Protein AF-A0A3B9UY15-F1 (afdb_monomer)

Sequence (68 aa):
MKIYVVKILDISESELNKLTRYIDAEKKYKINKFINKKDKIRSLISEILIRNIIFENLKINNRDIIFE

pLDDT: mean 90.01, std 3.83, range [74.12, 96.0]

Mean predicted aligned error: 3.47 Å

Foldseek 3Di:
DDDDDDDDDDDDPVRLVVLLVLADPVLSVVLVPDPDPVVSSVSSVVLVVVLVVCCVPPVQHSVRDDDD

Nearest PDB structures (foldseek):
  1qr0-assembly1_A  TM=8.812E-01  e=2.687E-02  Bacillus subtilis
  2cg5-assembly1_A  TM=8.890E-01  e=7.848E-02  Homo sapiens
  2c43-assembly1_A  TM=8.846E-01  e=1.220E-01  Homo sapiens
  2byd-assembly1_A  TM=8.854E-01  e=1.300E-01  Homo sapiens

Structure (mmCIF, N/CA/C/O backbone):
data_AF-A0A3B9UY15-F1
#
_entry.id   AF-A0A3B9UY15-F1
#
loop_
_atom_site.group_PDB
_atom_site.id
_atom_site.type_symbol
_atom_site.label_atom_id
_atom_site.label_alt_id
_atom_site.label_comp_id
_atom_site.label_asym_id
_atom_site.label_entity_id
_atom_site.label_seq_id
_atom_site.pdbx_PDB_ins_code
_atom_site.Cartn_x
_atom_site.Cartn_y
_atom_site.Cartn_z
_atom_site.occupancy
_atom_site.B_iso_or_equiv
_atom_site.auth_seq_id
_atom_site.auth_comp_id
_atom_site.auth_asym_id
_atom_site.auth_atom_id
_atom_site.pdbx_PDB_model_num
ATOM 1 N N . MET A 1 1 ? -17.609 -12.465 5.545 1.00 90.12 1 MET A N 1
ATOM 2 C CA . MET A 1 1 ? -16.287 -12.394 4.879 1.00 90.12 1 MET A CA 1
ATOM 3 C C . MET A 1 1 ? -16.415 -11.500 3.652 1.00 90.12 1 MET A C 1
ATOM 5 O O . MET A 1 1 ? -17.393 -11.657 2.935 1.00 90.12 1 MET A O 1
ATOM 9 N N . LYS A 1 2 ? -15.501 -10.543 3.439 1.00 93.00 2 LYS A N 1
ATOM 10 C CA . LYS A 1 2 ? -15.479 -9.682 2.241 1.00 93.00 2 LYS A CA 1
ATOM 11 C C . LYS A 1 2 ? -14.198 -9.971 1.457 1.00 93.00 2 LYS A C 1
ATOM 13 O O . LYS A 1 2 ? -13.140 -10.070 2.070 1.00 93.00 2 LYS A O 1
ATOM 18 N N . ILE A 1 3 ? -14.301 -10.110 0.137 1.00 94.69 3 ILE A N 1
ATOM 19 C CA . ILE A 1 3 ? -13.159 -10.325 -0.760 1.00 94.69 3 ILE A CA 1
ATOM 20 C C . ILE A 1 3 ? -13.060 -9.108 -1.674 1.00 94.69 3 ILE A C 1
ATOM 22 O O . ILE A 1 3 ? -14.050 -8.717 -2.288 1.00 94.69 3 ILE A O 1
ATOM 26 N N . TYR A 1 4 ? -11.869 -8.522 -1.753 1.00 94.50 4 TYR A N 1
ATOM 27 C CA . TYR A 1 4 ? -11.586 -7.376 -2.609 1.00 94.50 4 TYR A CA 1
ATOM 28 C C . TYR A 1 4 ? -10.582 -7.791 -3.680 1.00 94.50 4 TYR A C 1
ATOM 30 O O . TYR A 1 4 ? -9.581 -8.440 -3.381 1.00 94.50 4 TYR A O 1
ATOM 38 N N . VAL A 1 5 ? -10.854 -7.413 -4.927 1.00 93.44 5 VAL A N 1
ATOM 39 C CA . VAL A 1 5 ? -9.998 -7.694 -6.082 1.00 93.44 5 VAL A CA 1
ATOM 40 C C . VAL A 1 5 ? -9.749 -6.386 -6.812 1.00 93.44 5 VAL A C 1
ATOM 42 O O . VAL A 1 5 ? -10.666 -5.586 -6.986 1.00 93.44 5 VAL A O 1
ATOM 45 N N . VAL A 1 6 ? -8.514 -6.176 -7.258 1.00 91.38 6 VAL A N 1
ATOM 46 C CA . VAL A 1 6 ? -8.145 -5.001 -8.043 1.00 91.38 6 VAL A CA 1
ATOM 47 C C . VAL A 1 6 ? -7.530 -5.443 -9.364 1.00 91.38 6 VAL A C 1
ATOM 49 O O . VAL A 1 6 ? -6.639 -6.294 -9.408 1.00 91.38 6 VAL A O 1
ATOM 52 N N . LYS A 1 7 ? -8.013 -4.867 -10.464 1.00 92.00 7 LYS A N 1
ATOM 53 C CA . LYS A 1 7 ? -7.389 -5.048 -11.772 1.00 92.00 7 LYS A CA 1
ATOM 54 C C . LYS A 1 7 ? -6.217 -4.080 -11.874 1.00 92.00 7 LYS A C 1
ATOM 56 O O . LYS A 1 7 ? -6.417 -2.871 -11.932 1.00 92.00 7 LYS A O 1
ATOM 61 N N . ILE A 1 8 ? -5.002 -4.613 -11.895 1.00 87.19 8 ILE A N 1
ATOM 62 C CA . ILE A 1 8 ? -3.794 -3.801 -12.043 1.00 87.19 8 ILE A CA 1
ATOM 63 C C . ILE A 1 8 ? -3.601 -3.487 -13.524 1.00 87.19 8 ILE A C 1
ATOM 65 O O . ILE A 1 8 ? -3.365 -4.385 -14.333 1.00 87.19 8 ILE A O 1
ATOM 69 N N . LEU A 1 9 ? -3.730 -2.209 -13.868 1.00 81.88 9 LEU A N 1
ATOM 70 C CA . LEU A 1 9 ? -3.362 -1.674 -15.176 1.00 81.88 9 LEU A CA 1
ATOM 71 C C . LEU A 1 9 ? -1.877 -1.292 -15.171 1.00 81.88 9 LEU A C 1
ATOM 73 O O . LEU A 1 9 ? -1.265 -1.206 -14.106 1.00 81.88 9 LEU A O 1
ATOM 77 N N . ASP A 1 10 ? -1.280 -1.091 -16.345 1.00 83.44 10 ASP A N 1
ATOM 78 C CA . ASP A 1 10 ? 0.088 -0.576 -16.399 1.00 83.44 10 ASP A CA 1
ATOM 79 C C . ASP A 1 10 ? 0.080 0.886 -15.941 1.00 83.44 10 ASP A C 1
ATOM 81 O O . ASP A 1 10 ? -0.583 1.733 -16.535 1.00 83.44 10 ASP A O 1
ATOM 85 N N . ILE A 1 11 ? 0.765 1.150 -14.831 1.00 87.31 11 ILE A N 1
ATOM 86 C CA . ILE A 1 11 ? 0.832 2.463 -14.190 1.00 87.31 11 ILE A CA 1
ATOM 87 C C . ILE A 1 11 ? 2.167 3.093 -14.578 1.00 87.31 11 ILE A C 1
ATOM 89 O O . ILE A 1 11 ? 3.209 2.428 -14.539 1.00 87.31 11 ILE A O 1
ATOM 93 N N . SER A 1 12 ? 2.177 4.371 -14.948 1.00 88.81 12 SER A N 1
ATOM 94 C CA . SER A 1 12 ? 3.433 5.071 -15.230 1.00 88.81 12 SER A CA 1
ATOM 95 C C . SER A 1 12 ? 4.284 5.224 -13.962 1.00 88.81 12 SER A C 1
ATOM 97 O O . SER A 1 12 ? 3.770 5.260 -12.844 1.00 88.81 12 SER A O 1
ATOM 99 N N . GLU A 1 13 ? 5.603 5.372 -14.109 1.00 84.88 13 GLU A N 1
ATOM 100 C CA . GLU A 1 13 ? 6.493 5.612 -12.958 1.00 84.88 13 GLU A CA 1
ATOM 101 C C . GLU A 1 13 ? 6.097 6.897 -12.201 1.00 84.88 13 GLU A C 1
ATOM 103 O O . GLU A 1 13 ? 6.204 6.979 -10.978 1.00 84.88 13 GLU A O 1
ATOM 108 N N . SER A 1 14 ? 5.581 7.902 -12.920 1.00 88.62 14 SER A N 1
ATOM 109 C CA . SER A 1 14 ? 5.147 9.168 -12.323 1.00 88.62 14 SER A CA 1
ATOM 110 C C . SER A 1 14 ? 3.914 9.005 -11.428 1.00 88.62 14 SER A C 1
ATOM 112 O O . SER A 1 14 ? 3.873 9.545 -10.322 1.00 88.62 14 SER A O 1
ATOM 114 N N . GLU A 1 15 ? 2.927 8.225 -11.868 1.00 89.56 15 GLU A N 1
ATOM 115 C CA . GLU A 1 15 ? 1.746 7.878 -11.078 1.00 89.56 15 GLU A CA 1
ATOM 116 C C . GLU A 1 15 ? 2.122 6.998 -9.892 1.00 89.56 15 GLU A C 1
ATOM 118 O O . GLU A 1 15 ? 1.673 7.250 -8.775 1.00 89.56 15 GLU A O 1
ATOM 123 N N . LEU A 1 16 ? 3.016 6.030 -10.103 1.00 87.50 16 LEU A N 1
ATOM 124 C CA . LEU A 1 16 ? 3.548 5.200 -9.031 1.00 87.50 16 LEU A CA 1
ATOM 125 C C . LEU A 1 16 ? 4.183 6.066 -7.934 1.00 87.50 16 LEU A C 1
ATOM 127 O O . LEU A 1 16 ? 3.860 5.916 -6.757 1.00 87.50 16 LEU A O 1
ATOM 131 N N . ASN A 1 17 ? 5.019 7.036 -8.313 1.00 86.25 17 ASN A N 1
ATOM 132 C CA . ASN A 1 17 ? 5.651 7.960 -7.374 1.00 86.25 17 ASN A CA 1
ATOM 133 C C . ASN A 1 17 ? 4.628 8.807 -6.603 1.00 86.25 17 ASN A C 1
ATOM 135 O O . ASN A 1 17 ? 4.810 9.026 -5.403 1.00 86.25 17 ASN A O 1
ATOM 139 N N . LYS A 1 18 ? 3.532 9.243 -7.240 1.00 89.88 18 LYS A N 1
ATOM 140 C CA . LYS A 1 18 ? 2.425 9.919 -6.538 1.00 89.88 18 LYS A CA 1
ATOM 141 C C . LYS A 1 18 ? 1.777 8.991 -5.510 1.00 89.88 18 LYS A C 1
ATOM 143 O O . LYS A 1 18 ? 1.562 9.407 -4.376 1.00 89.88 18 LYS A O 1
ATOM 148 N N . LEU A 1 19 ? 1.535 7.734 -5.880 1.00 88.75 19 LEU A N 1
ATOM 149 C CA . LEU A 1 19 ? 0.922 6.732 -5.009 1.00 88.75 19 LEU A CA 1
ATOM 150 C C . LEU A 1 19 ? 1.813 6.356 -3.813 1.00 88.75 19 LEU A C 1
ATOM 152 O O . LEU A 1 19 ? 1.301 6.110 -2.724 1.00 88.75 19 LEU A O 1
ATOM 156 N N . THR A 1 20 ? 3.144 6.408 -3.949 1.00 87.62 20 THR A N 1
ATOM 157 C CA . THR A 1 20 ? 4.056 6.177 -2.806 1.00 87.62 20 THR A CA 1
ATOM 158 C C . THR A 1 20 ? 3.948 7.218 -1.685 1.00 87.62 20 THR A C 1
ATOM 160 O O . THR A 1 20 ? 4.564 7.043 -0.639 1.00 87.62 20 THR A O 1
ATOM 163 N N . ARG A 1 21 ? 3.185 8.305 -1.867 1.00 85.62 21 ARG A N 1
ATOM 164 C CA . ARG A 1 21 ? 2.922 9.297 -0.809 1.00 85.62 21 ARG A CA 1
ATOM 165 C C . ARG A 1 21 ? 1.895 8.825 0.224 1.00 85.62 21 ARG A C 1
ATOM 167 O O . ARG A 1 21 ? 1.796 9.439 1.277 1.00 85.62 21 ARG A O 1
ATOM 174 N N . TYR A 1 22 ? 1.143 7.765 -0.072 1.00 84.62 22 TYR A N 1
ATOM 175 C CA . TYR A 1 22 ? 0.104 7.223 0.814 1.00 84.62 22 TYR A CA 1
ATOM 176 C C . TYR A 1 22 ? 0.604 6.112 1.747 1.00 84.62 22 TYR A C 1
ATOM 178 O O . TYR A 1 22 ? -0.193 5.502 2.456 1.00 84.62 22 TYR A O 1
ATOM 186 N N . ILE A 1 23 ? 1.907 5.832 1.730 1.00 86.56 23 ILE A N 1
ATOM 187 C CA . ILE A 1 23 ? 2.545 4.777 2.519 1.00 86.56 23 ILE A CA 1
ATOM 188 C C . ILE A 1 23 ? 3.691 5.369 3.341 1.00 86.56 23 ILE A C 1
ATOM 190 O O . ILE A 1 23 ? 4.226 6.428 3.004 1.00 86.56 23 ILE A O 1
ATOM 194 N N . ASP A 1 24 ? 4.071 4.679 4.410 1.00 86.50 24 ASP A N 1
ATOM 195 C CA . ASP A 1 24 ? 5.194 5.081 5.252 1.00 86.50 24 ASP A CA 1
ATOM 196 C C . ASP A 1 24 ? 6.559 4.930 4.547 1.00 86.50 24 ASP A C 1
ATOM 198 O O . ASP A 1 24 ? 6.709 4.324 3.477 1.00 86.50 24 ASP A O 1
ATOM 202 N N . ALA A 1 25 ? 7.580 5.542 5.151 1.00 86.25 25 ALA A N 1
ATOM 203 C CA . ALA A 1 25 ? 8.933 5.566 4.607 1.00 86.25 25 ALA A CA 1
ATOM 204 C C . A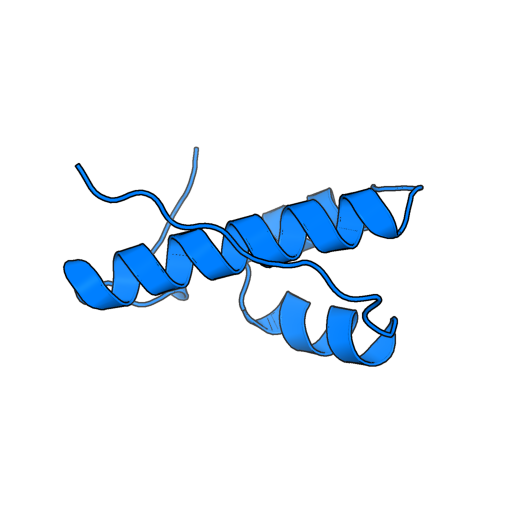LA A 1 25 ? 9.556 4.163 4.512 1.00 86.25 25 ALA A C 1
ATOM 206 O O . ALA A 1 25 ? 10.280 3.879 3.554 1.00 86.25 25 ALA A O 1
ATOM 207 N N . GLU A 1 26 ? 9.252 3.278 5.463 1.00 87.38 26 GLU A N 1
ATOM 208 C CA . GLU A 1 26 ? 9.770 1.912 5.481 1.00 87.38 26 GLU A CA 1
ATOM 209 C C . GLU A 1 26 ? 9.210 1.095 4.313 1.00 87.38 26 GLU A C 1
ATOM 211 O O . GLU A 1 26 ? 9.957 0.467 3.553 1.00 87.38 26 GLU A O 1
ATOM 216 N N . LYS A 1 27 ? 7.894 1.150 4.099 1.00 87.38 27 LYS A N 1
ATOM 217 C CA . LYS A 1 27 ? 7.240 0.475 2.984 1.00 87.38 27 LYS A CA 1
ATOM 218 C C . LYS A 1 27 ? 7.697 1.053 1.657 1.00 87.38 27 LYS A C 1
ATOM 220 O O . LYS A 1 27 ? 7.974 0.293 0.728 1.00 87.38 27 LYS A O 1
ATOM 225 N N . LYS A 1 28 ? 7.851 2.376 1.568 1.00 89.69 28 LYS A N 1
ATOM 226 C CA . LYS A 1 28 ? 8.413 3.032 0.382 1.00 89.69 28 LYS A CA 1
ATOM 227 C C . LYS A 1 28 ? 9.819 2.517 0.074 1.00 89.69 28 LYS A C 1
ATOM 229 O O . LYS A 1 28 ? 10.117 2.223 -1.084 1.00 89.69 28 LYS A O 1
ATOM 234 N N . TYR A 1 29 ? 10.660 2.347 1.092 1.00 90.00 29 TYR A N 1
ATOM 235 C CA . TYR A 1 29 ? 11.991 1.765 0.945 1.00 90.00 29 TYR A CA 1
ATOM 236 C C . TYR A 1 29 ? 11.937 0.307 0.463 1.00 90.00 29 TYR A C 1
ATOM 238 O O . TYR A 1 29 ? 12.614 -0.028 -0.509 1.00 90.00 29 TYR A O 1
ATOM 246 N N . LYS A 1 30 ? 11.086 -0.543 1.060 1.00 89.81 30 LYS A N 1
ATOM 247 C CA . LYS A 1 30 ? 1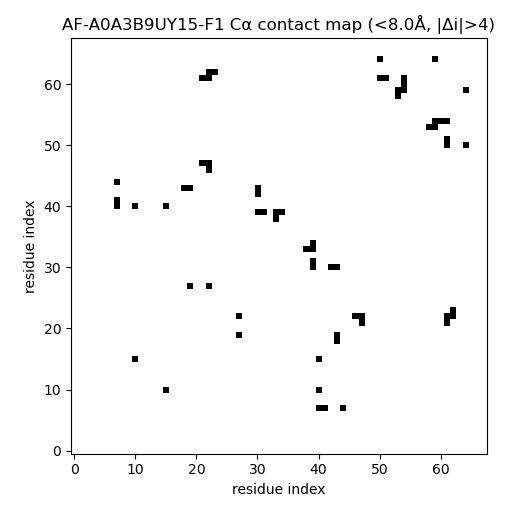0.878 -1.937 0.615 1.00 89.81 30 LYS A CA 1
ATOM 248 C C . LYS A 1 30 ? 10.411 -2.001 -0.844 1.00 89.81 30 LYS 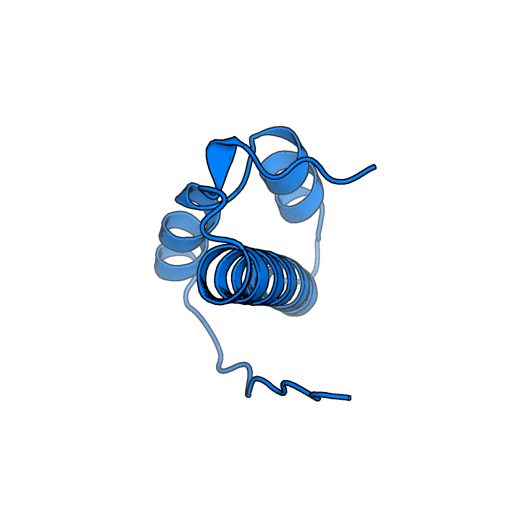A C 1
ATOM 250 O O . LYS A 1 30 ? 10.957 -2.770 -1.626 1.00 89.81 30 LYS A O 1
ATOM 255 N N . ILE A 1 31 ? 9.455 -1.155 -1.234 1.00 89.56 31 ILE A N 1
ATOM 256 C CA . ILE A 1 31 ? 8.916 -1.115 -2.600 1.00 89.56 31 ILE A CA 1
ATOM 257 C C . ILE A 1 31 ? 9.984 -0.682 -3.612 1.00 89.56 31 ILE A C 1
ATOM 259 O O . ILE A 1 31 ? 10.079 -1.251 -4.696 1.00 89.56 31 ILE A O 1
ATOM 263 N N . ASN A 1 32 ? 10.837 0.279 -3.262 1.00 87.75 32 ASN A N 1
ATOM 264 C CA . ASN A 1 32 ? 11.913 0.724 -4.147 1.00 87.75 32 ASN A CA 1
ATOM 265 C C . ASN A 1 32 ? 13.018 -0.323 -4.368 1.00 87.75 32 ASN A C 1
ATOM 267 O O . ASN A 1 32 ? 13.798 -0.163 -5.301 1.00 87.75 32 ASN A O 1
ATOM 271 N N . LYS A 1 33 ? 13.075 -1.399 -3.569 1.00 92.06 33 LYS A N 1
ATOM 272 C CA . LYS A 1 33 ? 13.995 -2.526 -3.799 1.00 92.06 33 LYS A CA 1
ATOM 273 C C . LYS A 1 33 ? 13.526 -3.496 -4.882 1.00 92.06 33 LYS A C 1
ATOM 275 O O . LYS A 1 33 ? 14.323 -4.319 -5.328 1.00 92.06 33 LYS A O 1
ATOM 280 N N . PHE A 1 34 ? 12.260 -3.444 -5.302 1.00 91.44 34 PHE A N 1
ATOM 281 C CA . PHE A 1 34 ? 11.789 -4.319 -6.372 1.00 91.44 34 PHE A CA 1
ATOM 282 C C . PHE A 1 34 ? 12.455 -3.949 -7.699 1.00 91.44 34 PHE A C 1
ATOM 284 O O . PHE A 1 34 ? 12.274 -2.845 -8.207 1.00 91.44 34 PHE A O 1
ATOM 291 N N . ILE A 1 35 ? 13.170 -4.911 -8.286 1.00 90.50 35 ILE A N 1
ATOM 292 C CA . ILE A 1 35 ? 13.756 -4.791 -9.630 1.00 90.50 35 ILE A CA 1
ATOM 293 C C . ILE A 1 35 ? 12.645 -4.801 -10.690 1.00 90.50 35 ILE A C 1
ATOM 295 O O . ILE A 1 35 ? 12.687 -4.067 -11.673 1.00 90.50 35 ILE A O 1
ATOM 299 N N . ASN A 1 36 ? 11.615 -5.624 -10.482 1.00 91.31 36 ASN A N 1
ATOM 300 C CA . ASN A 1 36 ? 10.504 -5.755 -11.411 1.00 91.31 36 ASN A CA 1
ATOM 301 C C . ASN A 1 36 ? 9.412 -4.713 -11.128 1.00 91.31 36 ASN A C 1
ATOM 303 O O . ASN A 1 36 ? 8.757 -4.739 -10.080 1.00 91.31 36 ASN A O 1
ATOM 307 N N . LYS A 1 37 ? 9.143 -3.845 -12.112 1.00 88.94 37 LYS A N 1
ATOM 308 C CA . LYS A 1 37 ? 8.088 -2.820 -12.051 1.00 88.94 37 LYS A CA 1
ATOM 309 C C . LYS A 1 37 ? 6.716 -3.404 -11.692 1.00 88.94 37 LYS A C 1
ATOM 311 O O . LYS A 1 37 ? 5.976 -2.801 -10.918 1.00 88.94 37 LYS A O 1
ATOM 316 N N . LYS A 1 38 ? 6.369 -4.594 -12.200 1.00 91.06 38 LYS A N 1
ATOM 317 C CA . LYS A 1 38 ? 5.074 -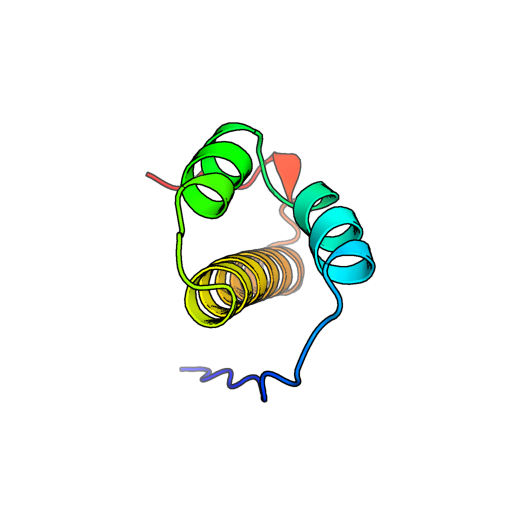5.235 -11.902 1.00 91.06 38 LYS A CA 1
ATOM 318 C C . LYS A 1 38 ? 4.946 -5.630 -10.433 1.00 91.06 38 LYS A C 1
ATOM 320 O O . LYS A 1 38 ? 3.846 -5.573 -9.890 1.00 91.06 38 LYS A O 1
ATOM 325 N N . ASP A 1 39 ? 6.043 -6.016 -9.790 1.00 91.56 39 ASP A N 1
ATOM 326 C CA . ASP A 1 39 ? 6.052 -6.387 -8.368 1.00 91.56 39 ASP A CA 1
ATOM 327 C C . ASP A 1 39 ? 5.987 -5.145 -7.485 1.00 91.56 39 ASP A C 1
ATOM 329 O O . ASP A 1 39 ? 5.251 -5.115 -6.496 1.00 91.56 39 ASP A O 1
ATOM 333 N N . LYS A 1 40 ? 6.660 -4.076 -7.926 1.00 91.44 40 LYS A N 1
ATOM 334 C CA . LYS A 1 40 ? 6.564 -2.741 -7.337 1.00 91.44 40 LYS A CA 1
ATOM 335 C C . LYS A 1 40 ? 5.116 -2.234 -7.335 1.00 91.44 40 LYS A C 1
ATOM 337 O O . LYS A 1 40 ? 4.601 -1.865 -6.281 1.00 91.44 40 LYS A O 1
ATOM 342 N N . ILE A 1 41 ? 4.439 -2.283 -8.490 1.00 92.00 41 ILE A N 1
ATOM 343 C CA . ILE A 1 41 ? 3.024 -1.895 -8.628 1.00 92.00 41 ILE A CA 1
ATOM 344 C C . ILE A 1 41 ? 2.135 -2.781 -7.751 1.00 92.00 41 ILE A C 1
ATOM 346 O O . ILE A 1 41 ? 1.330 -2.260 -6.981 1.00 92.00 41 ILE A O 1
ATOM 350 N N . ARG A 1 42 ? 2.290 -4.111 -7.830 1.00 92.38 42 ARG A N 1
ATOM 351 C CA . ARG A 1 42 ? 1.495 -5.060 -7.036 1.00 92.38 42 ARG A CA 1
ATOM 352 C C . ARG A 1 42 ? 1.597 -4.780 -5.542 1.00 92.38 42 ARG A C 1
ATOM 354 O O . ARG A 1 42 ? 0.563 -4.669 -4.888 1.00 92.38 42 ARG A O 1
ATOM 361 N N . SER A 1 43 ? 2.807 -4.608 -5.017 1.00 92.31 43 SER A N 1
ATOM 362 C CA . SER A 1 43 ? 3.005 -4.313 -3.594 1.00 92.31 43 SER A CA 1
ATOM 363 C C . SER A 1 43 ? 2.379 -2.984 -3.184 1.00 92.31 43 SER A C 1
ATOM 365 O O . SER A 1 43 ? 1.711 -2.920 -2.155 1.00 92.31 43 SER A O 1
ATOM 367 N N . LEU A 1 44 ? 2.550 -1.935 -3.994 1.00 92.62 44 LEU A N 1
ATOM 368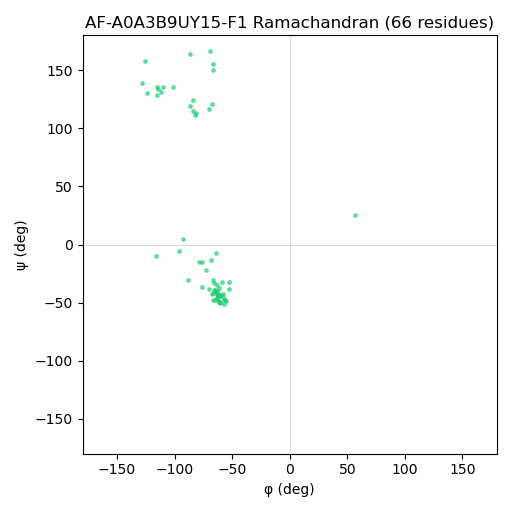 C CA . LEU A 1 44 ? 2.009 -0.612 -3.687 1.00 92.62 44 LEU A CA 1
ATOM 369 C C . LEU A 1 44 ? 0.478 -0.596 -3.681 1.00 92.62 44 LEU A C 1
ATOM 371 O O . LEU A 1 44 ? -0.133 -0.078 -2.751 1.00 92.62 44 LE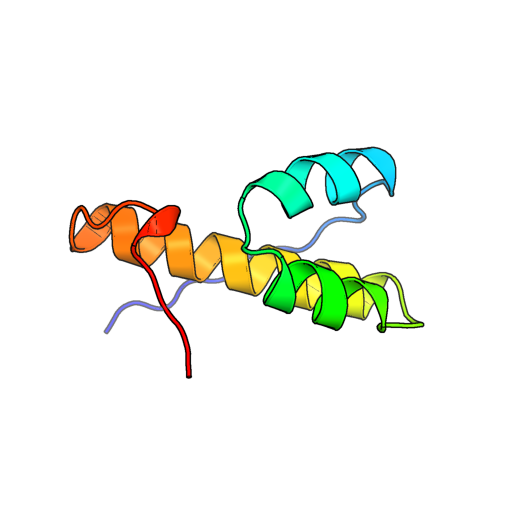U A O 1
ATOM 375 N N . ILE A 1 45 ? -0.148 -1.172 -4.707 1.00 92.75 45 ILE A N 1
ATOM 376 C CA . ILE A 1 45 ? -1.608 -1.191 -4.817 1.00 92.75 45 ILE A CA 1
ATOM 377 C C . ILE A 1 45 ? -2.225 -2.037 -3.701 1.00 92.75 45 ILE A C 1
ATOM 379 O O . ILE A 1 45 ? -3.235 -1.631 -3.132 1.00 92.75 45 ILE A O 1
ATOM 383 N N . SER A 1 46 ? -1.608 -3.170 -3.353 1.00 92.25 46 SER A N 1
ATOM 384 C CA . SER A 1 46 ? -2.072 -4.019 -2.246 1.00 92.25 46 SER A CA 1
ATOM 385 C C . SER A 1 46 ? -2.061 -3.264 -0.917 1.00 92.25 46 SER A C 1
ATOM 387 O O . SER A 1 46 ? -3.035 -3.303 -0.171 1.00 92.25 46 SER A O 1
ATOM 389 N N . GLU A 1 47 ? -0.981 -2.527 -0.652 1.00 92.56 47 GLU A N 1
ATOM 390 C CA . GLU A 1 47 ? -0.834 -1.706 0.548 1.00 92.56 47 GLU A CA 1
ATOM 391 C C . GLU A 1 47 ? -1.924 -0.626 0.635 1.00 92.56 47 GLU A C 1
ATOM 393 O O . GLU A 1 47 ? -2.612 -0.504 1.648 1.00 92.56 47 GLU A O 1
ATOM 398 N N . ILE A 1 48 ? -2.120 0.129 -0.450 1.00 92.38 48 ILE A N 1
ATOM 399 C CA . ILE A 1 48 ? -3.127 1.197 -0.518 1.00 92.38 48 ILE A CA 1
ATOM 400 C C . ILE A 1 48 ? -4.540 0.624 -0.371 1.00 92.38 48 ILE A C 1
ATOM 402 O O . ILE A 1 48 ? -5.369 1.208 0.325 1.00 92.38 48 ILE A O 1
ATOM 406 N N . LEU A 1 49 ? -4.816 -0.526 -0.992 1.00 94.00 49 LEU A N 1
ATOM 407 C CA . LEU A 1 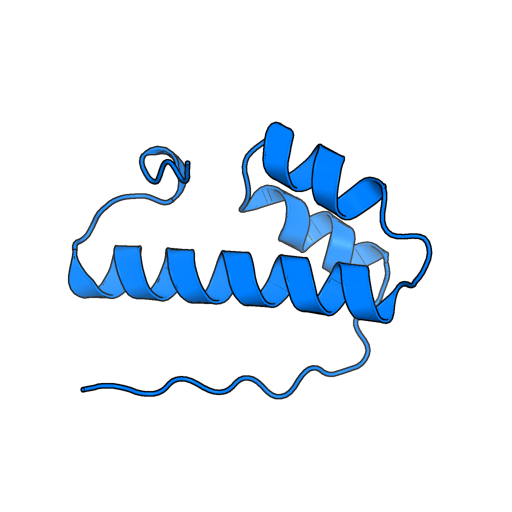49 ? -6.108 -1.198 -0.893 1.00 94.00 49 LEU A CA 1
ATOM 408 C C . LEU A 1 49 ? -6.429 -1.566 0.559 1.00 94.00 49 LEU A C 1
ATOM 410 O O . LEU A 1 49 ? -7.515 -1.245 1.037 1.00 94.00 49 LEU A O 1
ATOM 414 N N . ILE A 1 50 ? -5.488 -2.195 1.267 1.00 93.81 50 ILE A N 1
ATOM 415 C CA . ILE A 1 50 ? -5.680 -2.588 2.668 1.00 93.81 50 ILE A CA 1
ATOM 416 C C . ILE A 1 50 ? -5.883 -1.352 3.547 1.00 93.81 50 ILE A C 1
ATOM 418 O O . ILE A 1 50 ? -6.833 -1.319 4.328 1.00 93.81 50 ILE A O 1
ATOM 422 N N . ARG A 1 51 ? -5.052 -0.313 3.387 1.00 93.12 51 ARG A N 1
ATOM 423 C CA . ARG A 1 51 ? -5.184 0.937 4.155 1.00 93.12 51 ARG A CA 1
ATOM 424 C C . ARG A 1 51 ? -6.539 1.610 3.930 1.00 93.12 51 ARG A C 1
ATOM 426 O O . ARG A 1 51 ? -7.193 1.978 4.900 1.00 93.12 51 ARG A O 1
ATOM 433 N N . ASN A 1 52 ? -7.015 1.670 2.686 1.00 93.31 52 ASN A N 1
ATOM 434 C CA . ASN A 1 52 ? -8.350 2.190 2.378 1.00 93.31 52 ASN A CA 1
ATOM 435 C C . ASN A 1 52 ? -9.461 1.356 3.026 1.00 93.31 52 ASN A C 1
ATOM 437 O O . ASN A 1 52 ? -10.394 1.918 3.589 1.00 93.31 52 ASN A O 1
ATOM 441 N N . ILE A 1 53 ? -9.368 0.023 2.991 1.00 94.88 53 ILE A N 1
ATOM 442 C CA . ILE A 1 53 ? -10.357 -0.847 3.643 1.00 94.88 53 ILE A CA 1
ATOM 443 C C . ILE A 1 53 ? -10.368 -0.604 5.158 1.00 94.88 53 ILE A C 1
ATOM 445 O O . ILE A 1 53 ? -11.444 -0.495 5.748 1.00 94.88 53 ILE A O 1
ATOM 449 N N . ILE A 1 54 ? -9.197 -0.493 5.789 1.00 94.81 54 ILE A N 1
ATOM 450 C CA . ILE A 1 54 ? -9.074 -0.204 7.224 1.00 94.81 54 ILE A CA 1
ATOM 451 C C . ILE A 1 54 ? -9.694 1.156 7.549 1.00 94.81 54 ILE A C 1
ATOM 453 O O . ILE A 1 54 ? -10.535 1.234 8.443 1.00 94.81 54 ILE A O 1
ATOM 457 N N . PHE A 1 55 ? -9.348 2.205 6.799 1.00 94.31 55 PHE A N 1
ATOM 458 C CA . PHE A 1 55 ? -9.932 3.531 6.983 1.00 94.31 55 PHE A CA 1
ATOM 459 C C . PHE A 1 55 ? -11.457 3.496 6.843 1.00 94.31 55 PHE A C 1
ATOM 461 O O . PHE A 1 55 ? -12.170 3.995 7.709 1.00 94.31 55 PHE A O 1
ATOM 468 N N . GLU A 1 56 ? -11.982 2.853 5.801 1.00 95.06 56 GLU A N 1
ATOM 469 C CA . GLU A 1 56 ? -13.424 2.817 5.564 1.00 95.06 56 GLU A CA 1
ATOM 470 C C . GLU A 1 56 ? -14.194 2.109 6.683 1.00 95.06 56 GLU A C 1
ATOM 472 O O . GLU A 1 56 ? -15.237 2.613 7.108 1.00 95.06 56 GLU A O 1
ATOM 477 N N . ASN A 1 57 ? -13.676 0.981 7.186 1.00 95.44 57 ASN A N 1
ATOM 478 C CA . ASN A 1 57 ? -14.378 0.153 8.173 1.00 95.44 57 ASN A CA 1
ATOM 479 C C . ASN A 1 57 ? -14.114 0.577 9.627 1.00 95.44 57 ASN A C 1
ATOM 481 O O . ASN A 1 57 ? -14.990 0.386 10.465 1.00 95.44 57 ASN A O 1
ATOM 485 N N . LEU A 1 58 ? -12.936 1.128 9.936 1.00 96.00 58 LEU A N 1
ATOM 486 C CA . LEU A 1 58 ? -12.504 1.429 11.310 1.00 96.00 58 LEU A CA 1
ATOM 487 C C . LEU A 1 58 ? -12.290 2.925 11.576 1.00 96.00 58 LEU A C 1
ATOM 489 O O . LEU A 1 58 ? -12.093 3.311 12.724 1.00 96.00 58 LEU A O 1
ATOM 493 N N . LYS A 1 59 ? -12.316 3.772 10.537 1.00 94.94 59 LYS A N 1
ATOM 494 C CA . LYS A 1 59 ? -12.044 5.222 10.611 1.00 94.94 59 LYS A CA 1
ATOM 495 C C . LYS A 1 59 ? -10.668 5.571 11.199 1.00 94.94 59 LYS A C 1
ATOM 497 O O . LYS A 1 59 ? -10.458 6.675 11.691 1.00 94.94 59 LYS A O 1
ATOM 502 N N . ILE A 1 60 ? -9.713 4.646 11.090 1.00 94.19 60 ILE A N 1
ATOM 503 C CA . ILE A 1 60 ? -8.305 4.852 11.449 1.00 94.19 60 ILE A CA 1
ATOM 504 C C . ILE A 1 60 ? -7.596 5.502 10.261 1.00 94.19 60 ILE A C 1
ATOM 506 O O . ILE A 1 60 ? -7.628 4.960 9.155 1.00 94.19 60 ILE A O 1
ATOM 510 N N . ASN A 1 61 ? -6.956 6.657 10.467 1.00 90.06 61 ASN A N 1
ATOM 511 C CA . ASN A 1 61 ? -6.252 7.350 9.387 1.00 90.06 61 ASN A CA 1
ATOM 512 C C . ASN A 1 61 ? -5.036 6.550 8.916 1.00 90.06 61 ASN A C 1
ATOM 514 O O . ASN A 1 61 ? -4.353 5.9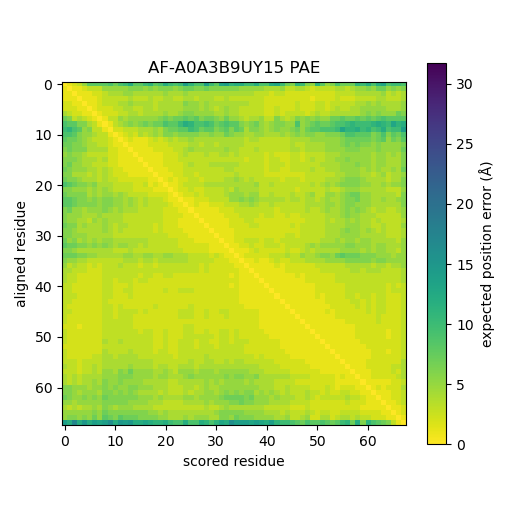17 9.713 1.00 90.06 61 ASN A O 1
ATOM 518 N N . ASN A 1 62 ? -4.682 6.689 7.636 1.00 85.94 62 ASN A N 1
ATOM 519 C CA . ASN A 1 62 ? -3.568 5.954 7.024 1.00 85.94 62 ASN A CA 1
ATOM 520 C C . ASN A 1 62 ? -2.233 6.070 7.777 1.00 85.94 62 ASN A C 1
ATOM 522 O O . ASN A 1 62 ? -1.455 5.122 7.751 1.00 85.94 62 ASN A O 1
ATOM 526 N N . ARG A 1 63 ? -1.975 7.213 8.428 1.00 84.50 63 ARG A N 1
ATOM 527 C CA . ARG A 1 63 ? -0.757 7.478 9.217 1.00 84.50 63 ARG A CA 1
ATOM 528 C C . ARG A 1 63 ? -0.696 6.718 10.547 1.00 84.50 63 ARG A C 1
ATOM 530 O O . ARG A 1 63 ? 0.389 6.550 11.082 1.00 84.50 63 ARG A O 1
ATOM 537 N N . ASP A 1 64 ? -1.849 6.293 11.055 1.00 89.50 64 ASP A N 1
ATOM 538 C CA . ASP A 1 64 ? -1.996 5.603 12.338 1.00 89.50 64 ASP A CA 1
ATOM 539 C C . ASP A 1 64 ? -2.034 4.069 12.143 1.00 89.50 64 ASP A C 1
ATOM 541 O O . ASP A 1 64 ? -2.054 3.312 13.109 1.00 89.50 64 ASP A O 1
ATOM 545 N N . ILE A 1 65 ? -2.040 3.597 10.886 1.00 89.50 65 ILE A N 1
ATOM 546 C CA . ILE A 1 65 ? -1.993 2.173 10.534 1.00 89.50 65 ILE A CA 1
ATOM 547 C C . ILE A 1 65 ? -0.536 1.710 10.523 1.00 89.50 65 ILE A C 1
ATOM 549 O O . ILE A 1 65 ? 0.245 2.123 9.658 1.00 89.50 65 ILE A O 1
ATOM 553 N N . ILE A 1 66 ? -0.213 0.812 11.452 1.00 88.56 66 ILE A N 1
ATOM 554 C CA . ILE A 1 66 ? 1.097 0.178 11.604 1.00 88.56 66 ILE A CA 1
ATOM 555 C C . ILE A 1 66 ? 0.953 -1.302 11.244 1.00 88.56 66 ILE A C 1
ATOM 557 O O . ILE A 1 66 ? 0.035 -1.972 11.716 1.00 88.56 66 ILE A O 1
ATOM 561 N N . PHE A 1 67 ? 1.851 -1.794 10.396 1.00 84.88 67 PHE A N 1
ATOM 562 C CA . PHE A 1 67 ? 1.966 -3.208 10.048 1.00 84.88 67 PHE A CA 1
ATOM 563 C C . PHE A 1 67 ? 3.258 -3.761 10.665 1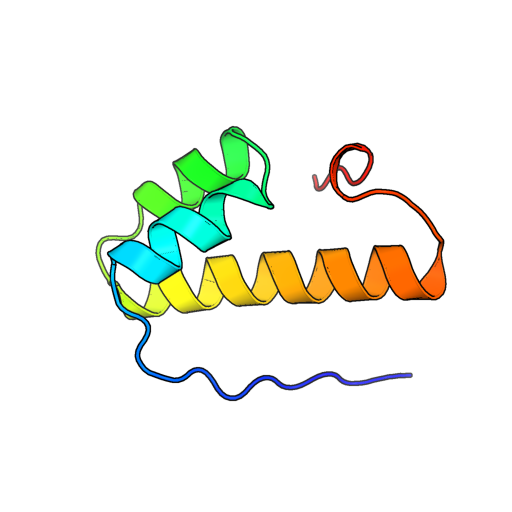.00 84.88 67 PHE A C 1
ATOM 565 O O . PHE A 1 67 ? 4.287 -3.093 10.570 1.00 84.88 67 PHE A O 1
ATOM 572 N N . GLU A 1 68 ? 3.196 -4.946 11.280 1.00 74.12 68 GLU A N 1
ATOM 573 C CA . GLU A 1 68 ? 4.377 -5.731 11.696 1.00 74.12 68 GLU A CA 1
ATOM 574 C C . GLU A 1 68 ? 5.010 -6.489 10.516 1.00 74.12 68 GLU A C 1
ATOM 576 O O . GLU A 1 68 ? 4.263 -6.924 9.604 1.00 74.12 68 GLU A O 1
#

Secondary structure (DSSP, 8-state):
--------PPPPHHHHHHHGGGS-HHHHHHHHT-SSHHHHHHHHHHHHHHHHHHHHHH---GGG----

Radius of gyration: 12.32 Å; Cα contacts (8 Å, |Δi|>4): 33; chains: 1; bounding box: 30×22×29 Å

Solvent-accessible surface area (backbone atoms only — not comparable to full-atom values): 4405 Å² total; per-residue (Å²): 141,87,87,86,85,79,88,85,70,95,71,52,72,69,56,49,58,59,56,50,70,74,52,56,71,66,58,46,52,59,42,70,66,46,86,49,65,69,58,30,50,52,54,52,52,52,52,52,50,51,44,50,52,44,26,73,77,69,70,49,54,67,90,76,64,81,84,136